Protein AF-A0A961DR33-F1 (afdb_monomer)

pLDDT: mean 77.36, std 17.72, range [37.09, 97.44]

Mean predicted aligned error: 8.46 Å

Foldseek 3Di:
DVVVVVVVVVVLVVLQVQQQDLQSQLVVLVVLCVVVVHDLVRLCVLLVHDSVQSVCSNVSAADQDVVSSQSSCVSSPRHHPDHHCRDHD

Nearest PDB structures (foldseek):
  8ezt-assembly1_D-2  TM=9.030E-01  e=4.125E-02  Legionella pneumophila
  4i6u-assembly1_A  TM=8.393E-01  e=4.906E-02  Enterobacter sp. RFL1396
  3dnv-assembly1_B  TM=8.514E-01  e=5.507E-02  Escherichia coli K-12
  3clc-assembly1_D  TM=8.510E-01  e=1.040E-01  unclassified
  1y9q-assembly1_A-2  TM=7.694E-01  e=5.507E-02  Vibrio cholerae

Sequence (89 aa):
MAGDDVRINALLGQRTTYLRDPRRLADVGYAERVVRELSCDDLAAMAGVDVDVVRRMERALPLRAPGDVRRVLRSIGIEPRALPDMAIT

Structure (mmCIF, N/CA/C/O backbone):
data_AF-A0A961DR33-F1
#
_entry.id   AF-A0A961DR33-F1
#
loop_
_atom_site.group_PDB
_atom_site.id
_atom_site.type_symbol
_atom_site.label_atom_id
_atom_site.label_alt_id
_atom_site.label_comp_id
_atom_site.label_asym_id
_atom_site.label_entity_id
_atom_site.label_seq_id
_atom_site.pdbx_PDB_ins_code
_atom_site.Cartn_x
_atom_site.Cartn_y
_atom_site.Cartn_z
_atom_site.occupancy
_atom_site.B_iso_or_equiv
_atom_site.auth_seq_id
_atom_site.auth_comp_id
_atom_site.auth_asym_id
_atom_site.auth_atom_id
_atom_site.pdbx_PDB_model_num
ATOM 1 N N . MET A 1 1 ? 2.129 3.224 -32.792 1.00 46.41 1 MET A N 1
ATOM 2 C CA . MET A 1 1 ? 2.754 3.331 -31.457 1.00 46.41 1 MET A CA 1
ATOM 3 C C . MET A 1 1 ? 2.230 2.204 -30.562 1.00 46.41 1 MET A C 1
ATOM 5 O O . MET A 1 1 ? 1.422 2.464 -29.697 1.00 46.41 1 MET A O 1
ATOM 9 N N . ALA A 1 2 ? 2.618 0.945 -30.808 1.00 45.88 2 ALA A N 1
ATOM 10 C CA . ALA A 1 2 ? 2.076 -0.227 -30.089 1.00 45.88 2 ALA A CA 1
ATOM 11 C C . ALA A 1 2 ? 3.091 -0.893 -29.132 1.00 45.88 2 ALA A C 1
ATOM 13 O O . ALA A 1 2 ? 2.777 -1.877 -28.471 1.00 45.88 2 ALA A O 1
ATOM 14 N N . GLY A 1 3 ? 4.331 -0.392 -29.089 1.00 37.09 3 GLY A N 1
ATOM 15 C CA . GLY A 1 3 ? 5.425 -1.005 -28.329 1.00 37.09 3 GLY A CA 1
ATOM 16 C C . GLY A 1 3 ? 5.429 -0.665 -26.837 1.00 37.09 3 GLY A C 1
ATOM 17 O O . GLY A 1 3 ? 5.874 -1.489 -26.039 1.00 37.09 3 GLY A O 1
ATOM 18 N N . ASP A 1 4 ? 4.913 0.506 -26.456 1.00 43.38 4 ASP A N 1
ATOM 19 C CA . ASP A 1 4 ? 4.888 0.931 -25.052 1.00 43.38 4 ASP A CA 1
ATOM 20 C C . ASP A 1 4 ? 3.744 0.279 -24.276 1.00 43.38 4 ASP A C 1
ATOM 22 O O . ASP A 1 4 ? 3.988 -0.234 -23.191 1.00 43.38 4 ASP A O 1
ATOM 26 N N . ASP A 1 5 ? 2.546 0.147 -24.851 1.00 45.34 5 ASP A N 1
ATOM 27 C CA . ASP A 1 5 ? 1.414 -0.518 -24.183 1.00 45.34 5 ASP A CA 1
ATOM 28 C C . ASP A 1 5 ? 1.677 -1.997 -23.874 1.00 45.34 5 ASP A C 1
ATOM 30 O O . ASP A 1 5 ? 1.229 -2.516 -22.850 1.00 45.34 5 ASP A O 1
ATOM 34 N N . VAL A 1 6 ? 2.435 -2.687 -24.734 1.00 45.91 6 VAL A N 1
ATOM 35 C CA . VAL A 1 6 ? 2.828 -4.089 -24.525 1.00 45.91 6 VAL A CA 1
ATOM 36 C C . VAL A 1 6 ? 3.898 -4.201 -23.439 1.00 45.91 6 VAL A C 1
ATOM 38 O O . VAL A 1 6 ? 3.817 -5.097 -22.601 1.00 45.91 6 VAL A O 1
ATOM 41 N N . ARG A 1 7 ? 4.874 -3.281 -23.396 1.00 51.47 7 ARG A N 1
ATOM 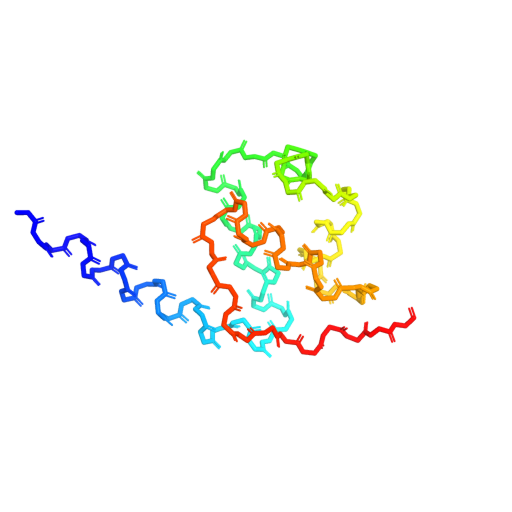42 C CA . ARG A 1 7 ? 5.881 -3.238 -22.320 1.00 51.47 7 ARG A CA 1
ATOM 43 C C . ARG A 1 7 ? 5.268 -2.857 -20.981 1.00 51.47 7 ARG A C 1
ATOM 45 O O . ARG A 1 7 ? 5.594 -3.482 -19.977 1.00 51.47 7 ARG A O 1
ATOM 52 N N . ILE A 1 8 ? 4.359 -1.885 -20.972 1.00 49.84 8 ILE A N 1
ATOM 53 C CA . ILE A 1 8 ? 3.620 -1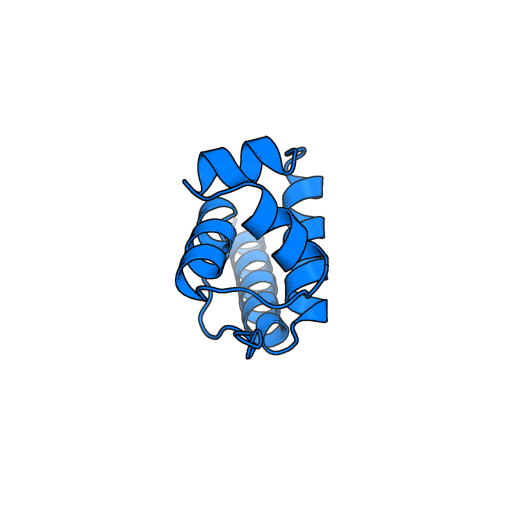.466 -19.782 1.00 49.84 8 ILE A CA 1
ATOM 54 C C . ILE A 1 8 ? 2.747 -2.625 -19.296 1.00 49.84 8 ILE A C 1
ATOM 56 O O . ILE A 1 8 ? 2.844 -2.982 -18.129 1.00 49.84 8 ILE A O 1
ATOM 60 N N . ASN A 1 9 ? 1.988 -3.304 -20.165 1.00 43.72 9 ASN A N 1
ATOM 61 C CA . ASN A 1 9 ? 1.215 -4.485 -19.760 1.00 43.72 9 ASN A CA 1
ATOM 62 C C . ASN A 1 9 ? 2.086 -5.657 -19.295 1.00 43.72 9 ASN A C 1
ATOM 64 O O . ASN A 1 9 ? 1.694 -6.364 -18.371 1.00 43.72 9 ASN A O 1
ATOM 68 N N . ALA A 1 10 ? 3.263 -5.868 -19.888 1.00 48.47 10 ALA A N 1
ATOM 69 C CA . ALA A 1 10 ? 4.198 -6.896 -19.437 1.00 48.47 10 ALA A CA 1
ATOM 70 C C . ALA A 1 10 ? 4.774 -6.564 -18.050 1.00 48.47 10 ALA A C 1
ATOM 72 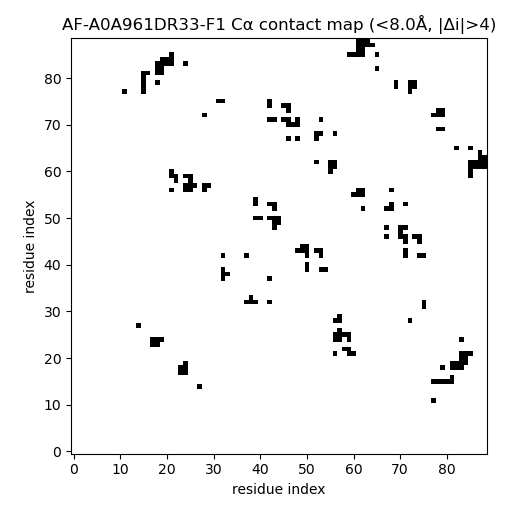O O . ALA A 1 10 ? 4.791 -7.433 -17.180 1.00 48.47 10 ALA A O 1
ATOM 73 N N . LEU A 1 11 ? 5.156 -5.304 -17.810 1.00 54.38 11 LEU A N 1
ATOM 74 C CA . LEU A 1 11 ? 5.602 -4.810 -16.503 1.00 54.38 11 LEU A CA 1
ATOM 75 C C . LEU A 1 11 ? 4.480 -4.862 -15.458 1.00 54.38 11 LEU A C 1
ATOM 77 O O . LEU A 1 11 ? 4.713 -5.288 -14.329 1.00 54.38 11 LEU A O 1
ATOM 81 N N . LEU A 1 12 ? 3.251 -4.494 -15.829 1.00 54.22 12 LEU A N 1
ATOM 82 C CA . LEU A 1 12 ? 2.064 -4.600 -14.976 1.00 54.22 12 LEU A CA 1
ATOM 83 C C . LEU A 1 12 ? 1.728 -6.070 -14.672 1.00 54.22 12 LEU A C 1
ATOM 85 O O . LEU A 1 12 ? 1.483 -6.424 -13.521 1.00 54.22 12 LEU A O 1
ATOM 89 N N . GLY A 1 13 ? 1.786 -6.954 -15.670 1.00 48.66 13 GLY A N 1
ATOM 90 C CA . GLY A 1 13 ? 1.570 -8.395 -15.521 1.00 48.66 13 GLY A CA 1
ATOM 91 C C . GLY A 1 13 ? 2.613 -9.054 -14.615 1.00 48.66 13 GLY A C 1
ATOM 92 O O . GLY A 1 13 ? 2.262 -9.829 -13.722 1.00 48.66 13 GLY A O 1
ATOM 93 N N . GLN A 1 14 ? 3.883 -8.674 -14.754 1.00 50.22 14 GLN A N 1
ATOM 94 C CA . GLN A 1 14 ? 4.949 -9.080 -13.840 1.00 50.22 14 GLN A CA 1
ATOM 95 C C . GL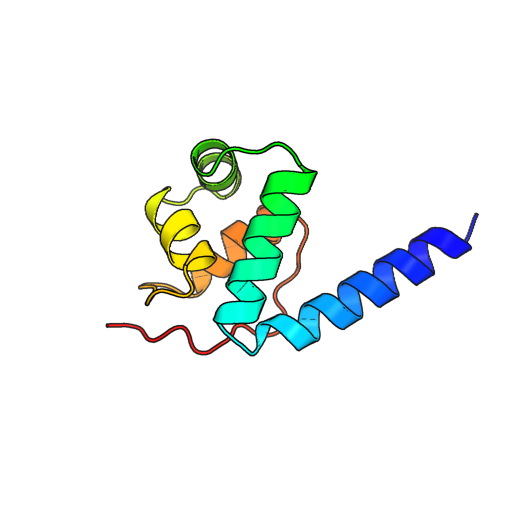N A 1 14 ? 4.702 -8.550 -12.417 1.00 50.22 14 GLN A C 1
ATOM 97 O O . GLN A 1 14 ? 4.694 -9.344 -11.473 1.00 50.22 14 GLN A O 1
ATOM 102 N N . ARG A 1 15 ? 4.370 -7.259 -12.259 1.00 51.44 15 ARG A N 1
ATOM 103 C CA . ARG A 1 15 ? 4.001 -6.637 -10.970 1.00 51.44 15 ARG A CA 1
ATOM 104 C C . ARG A 1 15 ? 2.905 -7.395 -10.230 1.00 51.44 15 ARG A C 1
ATOM 106 O O . ARG A 1 15 ? 3.053 -7.632 -9.037 1.00 51.44 15 ARG A O 1
ATOM 113 N N . THR A 1 16 ? 1.862 -7.860 -10.920 1.00 50.78 16 THR A N 1
ATOM 114 C CA . THR A 1 16 ? 0.757 -8.592 -10.267 1.00 50.78 16 THR A CA 1
ATOM 115 C C . THR A 1 16 ? 1.155 -9.940 -9.659 1.00 50.78 16 THR A C 1
ATOM 117 O O . THR A 1 16 ? 0.546 -10.362 -8.678 1.00 50.78 16 THR A O 1
ATOM 120 N N . THR A 1 17 ? 2.182 -10.613 -10.188 1.00 49.53 17 THR A N 1
ATOM 121 C CA . THR A 1 17 ? 2.663 -11.893 -9.630 1.00 49.53 17 THR A CA 1
ATOM 122 C C . THR A 1 17 ? 3.561 -11.667 -8.408 1.00 49.53 17 THR A C 1
ATOM 124 O O . THR A 1 17 ? 3.627 -12.511 -7.513 1.00 49.53 17 THR A O 1
ATOM 127 N N . TYR A 1 18 ? 4.217 -10.505 -8.333 1.00 52.12 18 TYR A N 1
ATOM 128 C CA . TYR A 1 18 ? 5.129 -10.142 -7.248 1.00 52.12 18 TYR A CA 1
ATOM 129 C C . TYR A 1 18 ? 4.432 -9.766 -5.942 1.00 52.12 18 TYR A C 1
ATOM 131 O O . TYR A 1 18 ? 5.051 -9.880 -4.889 1.00 52.12 18 TYR A O 1
ATOM 139 N N . LEU A 1 19 ? 3.143 -9.419 -5.979 1.00 62.69 19 LEU A N 1
ATOM 140 C CA . LEU A 1 19 ? 2.378 -9.047 -4.786 1.00 62.69 19 LEU A CA 1
ATOM 141 C C . LEU A 1 19 ? 2.035 -10.234 -3.873 1.00 62.69 19 LEU A C 1
ATOM 143 O O . LEU A 1 19 ? 1.326 -10.052 -2.901 1.00 62.69 19 LEU A O 1
ATOM 147 N N . ARG A 1 20 ? 2.516 -11.452 -4.149 1.00 68.56 20 ARG A N 1
ATOM 148 C CA . ARG A 1 20 ? 2.320 -12.613 -3.258 1.00 68.56 20 ARG A CA 1
ATOM 149 C C . ARG A 1 20 ? 3.265 -12.641 -2.051 1.00 68.56 20 ARG A C 1
ATOM 151 O O . ARG A 1 20 ? 3.073 -13.470 -1.170 1.00 68.56 20 ARG A O 1
ATOM 158 N N . ASP A 1 21 ? 4.247 -11.742 -1.999 1.00 78.75 21 ASP A N 1
ATOM 159 C CA . ASP A 1 21 ? 5.154 -11.544 -0.863 1.00 78.75 21 ASP A CA 1
ATOM 160 C C . ASP A 1 21 ? 4.894 -10.156 -0.237 1.00 78.75 21 ASP A C 1
ATOM 162 O O . ASP A 1 21 ? 4.980 -9.156 -0.960 1.00 78.75 21 ASP A O 1
ATOM 166 N N . PRO A 1 22 ? 4.595 -10.060 1.077 1.00 82.50 22 PRO A N 1
ATOM 167 C CA . PRO A 1 22 ? 4.405 -8.787 1.775 1.00 82.50 22 PRO A CA 1
ATOM 168 C C . PRO A 1 22 ? 5.543 -7.780 1.568 1.00 82.50 22 PRO A C 1
ATOM 170 O O . PRO A 1 22 ? 5.284 -6.584 1.450 1.00 82.50 22 PRO A O 1
ATOM 173 N N . ARG A 1 23 ? 6.800 -8.239 1.482 1.00 84.50 23 ARG A N 1
ATOM 174 C CA . ARG A 1 23 ? 7.957 -7.354 1.264 1.00 84.50 23 ARG A CA 1
ATOM 175 C C . ARG A 1 23 ? 7.970 -6.784 -0.144 1.00 84.50 23 ARG A C 1
ATOM 177 O O . ARG A 1 23 ? 8.165 -5.592 -0.325 1.00 84.50 23 ARG A O 1
ATOM 184 N N . ARG A 1 24 ? 7.671 -7.611 -1.145 1.00 82.69 24 ARG A N 1
ATOM 185 C CA . ARG A 1 24 ? 7.561 -7.137 -2.530 1.00 82.69 24 ARG A CA 1
ATOM 186 C C . ARG A 1 24 ? 6.380 -6.194 -2.727 1.00 82.69 24 ARG A C 1
ATOM 188 O O . ARG A 1 24 ? 6.501 -5.237 -3.483 1.00 82.69 24 ARG A O 1
ATOM 195 N N . LEU A 1 25 ? 5.251 -6.445 -2.060 1.00 83.94 25 LEU A N 1
ATOM 196 C CA . LEU A 1 25 ? 4.124 -5.508 -2.027 1.00 83.94 25 LEU A CA 1
ATOM 197 C C . LEU A 1 25 ? 4.567 -4.149 -1.469 1.00 83.94 25 LEU A C 1
ATOM 199 O O . LEU A 1 25 ? 4.253 -3.120 -2.066 1.00 83.94 25 LEU A O 1
ATOM 203 N N . ALA A 1 26 ? 5.313 -4.160 -0.364 1.00 88.25 26 ALA A N 1
ATOM 204 C CA . ALA A 1 26 ? 5.852 -2.960 0.260 1.00 88.25 26 ALA A CA 1
ATOM 205 C C . ALA A 1 26 ? 6.787 -2.188 -0.686 1.00 88.25 26 ALA A C 1
ATOM 207 O O . ALA A 1 26 ? 6.577 -0.995 -0.905 1.00 88.25 26 ALA A O 1
ATOM 208 N N . ASP A 1 27 ? 7.743 -2.881 -1.311 1.00 87.62 27 ASP A N 1
ATOM 209 C CA . ASP A 1 27 ? 8.698 -2.289 -2.255 1.00 87.62 27 ASP A CA 1
ATOM 210 C C . ASP A 1 27 ? 7.993 -1.664 -3.465 1.00 87.62 27 ASP A C 1
ATOM 212 O O . ASP A 1 27 ? 8.313 -0.548 -3.873 1.00 87.62 27 ASP A O 1
ATOM 216 N N . VAL A 1 28 ? 7.006 -2.365 -4.035 1.00 84.62 28 VAL A N 1
ATOM 217 C CA . VAL A 1 28 ? 6.229 -1.869 -5.180 1.00 84.62 28 VAL A CA 1
ATOM 218 C C . VAL A 1 28 ? 5.390 -0.656 -4.786 1.00 84.62 28 VAL A C 1
ATOM 220 O O . VAL A 1 28 ? 5.377 0.328 -5.523 1.00 84.62 28 VAL A O 1
ATOM 223 N N . GLY A 1 29 ? 4.712 -0.706 -3.635 1.00 86.44 29 GLY A N 1
ATOM 224 C CA . GLY A 1 29 ? 3.921 0.415 -3.128 1.00 86.44 29 GLY A CA 1
ATOM 225 C C . GLY A 1 29 ? 4.776 1.664 -2.909 1.00 86.44 29 GLY A C 1
ATOM 226 O O . GLY A 1 29 ? 4.428 2.737 -3.400 1.00 86.44 29 GLY A O 1
ATOM 227 N N . TYR A 1 30 ? 5.933 1.499 -2.262 1.00 89.00 30 TYR A N 1
ATOM 228 C CA . TYR A 1 30 ? 6.897 2.574 -2.043 1.00 89.00 30 TYR A CA 1
ATOM 229 C C . TYR A 1 30 ? 7.431 3.144 -3.364 1.00 89.00 30 TYR A C 1
ATOM 231 O O . TYR A 1 30 ? 7.398 4.356 -3.571 1.00 89.00 30 TYR A O 1
ATOM 239 N N . ALA A 1 31 ? 7.897 2.283 -4.275 1.00 87.81 31 ALA A N 1
ATOM 240 C CA . ALA A 1 31 ? 8.482 2.715 -5.540 1.00 87.81 31 ALA A CA 1
ATOM 241 C C . ALA A 1 31 ? 7.478 3.501 -6.392 1.00 87.81 31 ALA A C 1
ATOM 243 O O . ALA A 1 31 ? 7.812 4.567 -6.902 1.00 87.81 31 ALA A O 1
ATOM 244 N N . GLU A 1 32 ? 6.239 3.021 -6.507 1.00 88.12 32 GLU A N 1
ATOM 245 C CA . GLU A 1 32 ? 5.193 3.727 -7.250 1.00 88.12 32 GLU A CA 1
ATOM 246 C C . GLU A 1 32 ? 4.820 5.061 -6.616 1.00 88.12 32 GLU A C 1
ATOM 248 O O . GLU A 1 32 ? 4.629 6.046 -7.329 1.00 88.12 32 GLU A O 1
ATOM 253 N N . ARG A 1 33 ? 4.745 5.118 -5.282 1.00 92.44 33 ARG A N 1
ATOM 254 C CA . ARG A 1 33 ? 4.482 6.370 -4.578 1.00 92.44 33 ARG A CA 1
ATOM 255 C C . ARG A 1 33 ? 5.585 7.398 -4.850 1.00 92.44 33 ARG A C 1
ATOM 257 O O . ARG A 1 33 ? 5.276 8.549 -5.145 1.00 92.44 33 ARG A O 1
ATOM 264 N N . VAL A 1 34 ? 6.851 6.978 -4.797 1.00 91.62 34 VAL A N 1
ATOM 265 C CA . VAL A 1 34 ? 8.014 7.842 -5.059 1.00 91.62 34 VAL A CA 1
ATOM 266 C C . VAL A 1 34 ? 8.078 8.290 -6.520 1.00 91.62 34 VAL A C 1
ATOM 268 O O . VAL A 1 34 ? 8.297 9.469 -6.769 1.00 91.62 34 VAL A O 1
ATOM 271 N N . VAL A 1 35 ? 7.839 7.394 -7.485 1.00 88.38 35 VAL A N 1
ATOM 272 C CA . VAL A 1 35 ? 7.799 7.732 -8.925 1.00 88.38 35 VAL A CA 1
ATOM 273 C C . VAL A 1 35 ? 6.725 8.777 -9.234 1.00 88.38 35 VAL A C 1
ATOM 275 O O . VAL A 1 35 ? 6.886 9.577 -10.149 1.00 88.38 35 VAL A O 1
ATOM 278 N N . ARG A 1 36 ? 5.633 8.776 -8.468 1.00 87.75 36 ARG A N 1
ATOM 279 C CA . ARG A 1 36 ? 4.532 9.741 -8.585 1.00 87.75 36 ARG A CA 1
ATOM 280 C C . ARG A 1 36 ? 4.715 10.982 -7.710 1.00 87.75 36 ARG A C 1
ATOM 282 O O . ARG A 1 36 ? 3.805 11.800 -7.660 1.00 87.75 36 ARG A O 1
ATOM 289 N N . GLU A 1 37 ? 5.846 11.095 -7.013 1.00 94.81 37 GLU A N 1
ATOM 290 C CA . GLU A 1 37 ? 6.178 12.208 -6.114 1.00 94.81 37 GLU A CA 1
ATOM 291 C C . GLU A 1 37 ? 5.132 12.439 -5.005 1.00 94.81 37 GLU A C 1
ATOM 293 O O . GLU A 1 37 ? 4.949 13.550 -4.516 1.00 94.81 37 GLU A O 1
ATOM 298 N N . LEU A 1 38 ? 4.446 11.374 -4.577 1.00 93.50 38 LEU A N 1
ATOM 299 C CA . LEU A 1 38 ? 3.395 11.442 -3.563 1.00 93.50 38 LEU A CA 1
ATOM 300 C C . LEU A 1 38 ? 3.968 11.255 -2.151 1.00 93.50 38 LEU A C 1
ATOM 302 O O . LEU A 1 38 ? 4.810 10.382 -1.898 1.00 93.50 38 LEU A O 1
ATOM 306 N N . SER A 1 39 ? 3.452 12.007 -1.180 1.00 96.12 39 SER A N 1
ATOM 307 C CA . SER A 1 39 ? 3.640 11.669 0.232 1.00 96.12 39 SER A CA 1
ATOM 308 C C . SER A 1 39 ? 2.752 10.480 0.634 1.00 96.12 39 SER A C 1
ATOM 310 O O . SER A 1 39 ? 1.836 10.082 -0.092 1.00 96.12 39 SER A O 1
ATOM 312 N N . CYS A 1 40 ? 3.018 9.869 1.796 1.00 95.44 40 CYS A N 1
ATOM 313 C CA . CYS A 1 40 ? 2.114 8.846 2.337 1.00 95.44 40 CYS A CA 1
ATOM 314 C C . CYS A 1 40 ? 0.703 9.410 2.562 1.00 95.44 40 CYS A C 1
ATOM 316 O O . CYS A 1 40 ? -0.272 8.694 2.346 1.00 95.44 40 CYS A O 1
ATOM 318 N N . ASP A 1 41 ? 0.610 10.670 2.990 1.00 97.44 41 ASP A N 1
ATOM 319 C CA . ASP A 1 41 ? -0.647 11.367 3.251 1.00 97.44 41 ASP A CA 1
ATOM 320 C C . ASP A 1 41 ? -1.438 11.603 1.958 1.00 97.44 41 ASP A C 1
ATOM 322 O O . ASP A 1 41 ? -2.631 11.303 1.915 1.00 97.44 41 ASP A O 1
ATOM 326 N N . ASP A 1 42 ? -0.773 12.021 0.874 1.00 97.00 42 ASP A N 1
ATOM 327 C CA . ASP A 1 42 ? -1.419 12.188 -0.436 1.00 97.00 42 ASP A CA 1
ATOM 328 C C . ASP A 1 42 ? -1.984 10.860 -0.942 1.00 97.00 42 ASP A C 1
ATOM 330 O O . ASP A 1 42 ? -3.138 10.777 -1.364 1.00 97.00 42 ASP A O 1
ATOM 334 N N . LEU A 1 43 ? -1.191 9.789 -0.849 1.00 95.00 43 LEU A N 1
ATOM 335 C CA . LEU A 1 43 ? -1.619 8.463 -1.279 1.00 95.00 43 LEU A CA 1
ATOM 336 C C . LEU A 1 43 ? -2.807 7.947 -0.450 1.00 95.00 43 LEU A C 1
ATOM 338 O O . LEU A 1 43 ? -3.744 7.362 -1.000 1.00 95.00 43 LEU A O 1
ATOM 342 N N . ALA A 1 44 ? -2.785 8.176 0.862 1.00 95.62 44 ALA A N 1
ATOM 343 C CA . ALA A 1 44 ? -3.872 7.803 1.757 1.00 95.62 44 ALA A CA 1
ATOM 344 C C . ALA A 1 44 ? -5.160 8.571 1.432 1.00 95.62 44 ALA A C 1
ATOM 346 O O . ALA A 1 44 ? -6.223 7.959 1.302 1.00 95.62 44 ALA A O 1
ATOM 347 N N . ALA A 1 45 ? -5.052 9.884 1.204 1.00 96.69 45 ALA A N 1
ATOM 348 C CA . ALA A 1 45 ? -6.167 10.732 0.800 1.00 96.69 45 ALA A CA 1
ATOM 349 C C . ALA A 1 45 ? -6.758 10.289 -0.548 1.00 96.69 45 ALA A C 1
ATOM 351 O O . ALA A 1 45 ? -7.972 10.121 -0.660 1.00 96.69 45 ALA A O 1
ATOM 352 N N . MET A 1 46 ? -5.913 10.009 -1.547 1.00 95.12 46 MET A N 1
ATOM 353 C CA . MET A 1 46 ? -6.344 9.495 -2.855 1.00 95.12 46 MET A CA 1
ATOM 354 C C . MET A 1 46 ? -7.054 8.138 -2.757 1.00 95.12 46 MET A C 1
ATOM 356 O O . MET A 1 46 ? -7.959 7.852 -3.538 1.00 95.12 46 MET A O 1
ATOM 360 N N . ALA A 1 47 ? -6.639 7.287 -1.818 1.00 93.00 47 ALA A N 1
ATOM 361 C CA . ALA A 1 47 ? -7.229 5.970 -1.594 1.00 93.00 47 ALA A CA 1
ATOM 362 C C . ALA A 1 47 ? -8.443 5.985 -0.646 1.00 93.00 47 ALA A C 1
ATOM 364 O O . ALA A 1 47 ? -9.131 4.967 -0.531 1.00 93.00 47 ALA A O 1
ATOM 365 N N . GLY A 1 48 ? -8.710 7.107 0.032 1.00 95.38 48 GLY A N 1
ATOM 366 C CA . GLY A 1 48 ? -9.753 7.216 1.052 1.00 95.38 48 GLY A CA 1
ATOM 367 C C . GLY A 1 48 ? -9.510 6.303 2.258 1.00 95.38 48 GLY A C 1
ATOM 368 O O . GLY A 1 48 ? -10.458 5.717 2.780 1.00 95.38 48 GLY A O 1
ATOM 369 N N . VAL A 1 49 ? -8.248 6.132 2.662 1.00 94.62 49 VAL A N 1
ATOM 370 C CA . VAL A 1 49 ? -7.843 5.295 3.804 1.00 94.62 49 VAL A CA 1
ATOM 371 C C . VAL A 1 49 ? -7.050 6.109 4.824 1.00 94.62 49 VAL A C 1
ATOM 373 O O . VAL A 1 49 ? -6.595 7.213 4.540 1.00 94.62 49 VAL A O 1
ATOM 376 N N . ASP A 1 50 ? -6.848 5.543 6.011 1.00 95.00 50 ASP A N 1
ATOM 377 C CA . ASP A 1 50 ? -5.948 6.114 7.013 1.00 95.00 50 ASP A CA 1
ATOM 378 C C . ASP A 1 50 ? -4.478 6.034 6.545 1.00 95.00 50 ASP A C 1
ATOM 380 O O . ASP A 1 50 ? -4.046 5.013 5.999 1.00 95.00 50 ASP A O 1
ATOM 384 N N . VAL A 1 51 ? -3.686 7.086 6.782 1.00 96.12 51 VAL A N 1
ATOM 385 C CA . VAL A 1 51 ? -2.253 7.143 6.432 1.00 96.12 51 VAL A CA 1
ATOM 386 C C . VAL A 1 51 ? -1.439 6.006 7.055 1.00 96.12 51 VAL A C 1
ATOM 388 O O . VAL A 1 51 ? -0.467 5.526 6.459 1.00 96.12 51 VAL A O 1
ATOM 391 N N . ASP A 1 52 ? -1.856 5.500 8.214 1.00 94.06 52 ASP A N 1
ATOM 392 C CA . ASP A 1 52 ? -1.228 4.354 8.860 1.00 94.06 52 ASP A CA 1
ATOM 393 C C . ASP A 1 52 ? -1.345 3.068 8.034 1.00 94.06 52 ASP A C 1
ATOM 395 O O . ASP A 1 52 ? -0.479 2.196 8.148 1.00 94.06 52 ASP A O 1
ATOM 399 N N . VAL A 1 53 ? -2.369 2.938 7.181 1.00 92.19 53 VAL A N 1
ATOM 400 C CA . VAL A 1 53 ? -2.493 1.811 6.244 1.00 92.19 53 VAL A CA 1
ATOM 401 C C . VAL A 1 53 ? -1.355 1.851 5.232 1.00 92.19 53 VAL A C 1
ATOM 403 O O . VAL A 1 53 ? -0.691 0.835 5.027 1.00 92.19 53 VAL A O 1
ATOM 406 N N . VAL A 1 54 ? -1.084 3.021 4.645 1.00 93.62 54 VAL A N 1
ATOM 407 C CA . VAL A 1 54 ? -0.002 3.207 3.666 1.00 93.62 54 VAL A CA 1
ATOM 408 C C . VAL A 1 54 ? 1.352 2.919 4.314 1.00 93.62 54 VAL A C 1
ATOM 410 O O . VAL A 1 54 ? 2.139 2.134 3.789 1.00 93.62 54 VAL A O 1
ATOM 413 N N . ARG A 1 55 ? 1.602 3.471 5.508 1.00 94.50 55 ARG A N 1
ATOM 414 C CA . ARG A 1 55 ? 2.862 3.259 6.241 1.00 94.50 55 ARG A CA 1
ATOM 415 C C . ARG A 1 55 ? 3.088 1.799 6.622 1.00 94.50 55 ARG A C 1
ATOM 417 O O . ARG A 1 55 ? 4.216 1.317 6.547 1.00 94.50 55 ARG A O 1
ATOM 424 N N . ARG A 1 56 ? 2.042 1.093 7.060 1.00 91.88 56 ARG A N 1
ATOM 425 C CA . ARG A 1 56 ? 2.132 -0.336 7.390 1.00 91.88 56 ARG A CA 1
ATOM 426 C C . ARG A 1 56 ? 2.342 -1.185 6.143 1.00 91.88 56 ARG A C 1
ATOM 428 O O . ARG A 1 56 ? 3.199 -2.064 6.170 1.00 91.88 56 ARG A O 1
ATOM 435 N N . MET A 1 57 ? 1.633 -0.883 5.056 1.00 90.19 57 MET A N 1
ATOM 436 C CA . MET A 1 57 ? 1.816 -1.541 3.763 1.00 90.19 57 MET A CA 1
ATOM 437 C C . MET A 1 57 ? 3.266 -1.417 3.277 1.00 90.19 57 MET A C 1
ATOM 439 O O . MET A 1 57 ? 3.891 -2.433 2.996 1.00 90.19 57 MET A O 1
ATOM 443 N N . GLU A 1 58 ? 3.836 -0.207 3.267 1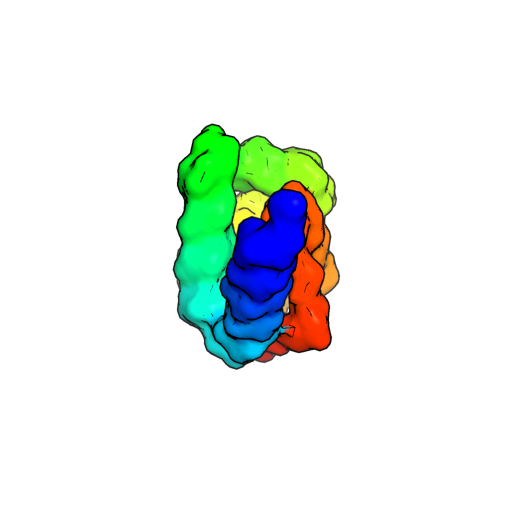.00 91.44 58 GLU A N 1
ATOM 444 C CA . GLU A 1 58 ? 5.224 0.053 2.836 1.00 91.44 58 GLU A CA 1
ATOM 445 C C . GLU A 1 58 ? 6.297 -0.511 3.776 1.00 91.44 58 GLU A C 1
ATOM 447 O O . GLU A 1 58 ? 7.475 -0.545 3.432 1.00 91.44 58 GLU A O 1
ATOM 452 N N . ARG A 1 59 ? 5.912 -0.973 4.966 1.00 90.12 59 ARG A N 1
ATOM 453 C CA . ARG A 1 59 ? 6.812 -1.636 5.919 1.00 90.12 59 ARG A CA 1
ATOM 454 C C . ARG A 1 59 ? 6.566 -3.139 6.019 1.00 90.12 59 ARG A C 1
ATOM 456 O O . ARG A 1 59 ? 7.152 -3.778 6.890 1.00 90.12 59 ARG A O 1
ATOM 463 N N . ALA A 1 60 ? 5.697 -3.692 5.169 1.00 87.81 60 ALA A N 1
ATOM 464 C CA . ALA A 1 60 ? 5.258 -5.086 5.232 1.00 87.81 60 ALA A CA 1
ATOM 465 C C . ALA A 1 60 ? 4.748 -5.492 6.632 1.00 87.81 60 ALA A C 1
ATOM 467 O O . ALA A 1 60 ? 4.987 -6.606 7.099 1.00 87.81 60 ALA A O 1
ATOM 468 N N . LEU A 1 61 ? 4.080 -4.567 7.326 1.00 87.38 61 LEU A N 1
ATOM 469 C CA . LEU A 1 61 ? 3.520 -4.802 8.654 1.00 87.38 61 LEU A CA 1
ATOM 470 C C . LEU A 1 61 ? 2.110 -5.411 8.566 1.00 87.38 61 LEU A C 1
ATOM 472 O O . LEU A 1 61 ? 1.415 -5.194 7.569 1.00 87.38 61 LEU A O 1
ATOM 476 N N . PRO A 1 62 ? 1.662 -6.114 9.626 1.00 82.12 62 PRO A N 1
ATOM 477 C CA . PRO A 1 62 ? 0.290 -6.596 9.762 1.00 82.12 62 PRO A CA 1
ATOM 478 C C . PRO A 1 62 ? -0.748 -5.513 9.458 1.00 82.12 62 PRO A C 1
ATOM 480 O O . PRO A 1 62 ? -0.628 -4.373 9.922 1.00 82.12 62 PRO A O 1
ATOM 483 N N . LEU A 1 63 ? -1.782 -5.873 8.697 1.00 79.25 63 LEU A N 1
ATOM 484 C CA . LEU A 1 63 ? -2.867 -4.973 8.314 1.00 79.25 63 LEU A CA 1
ATOM 485 C C . LEU A 1 63 ? -4.212 -5.563 8.709 1.00 79.25 63 LEU A C 1
ATOM 487 O O . LEU A 1 63 ? -4.456 -6.756 8.585 1.00 79.25 63 LEU A O 1
ATOM 491 N N . ARG A 1 64 ? -5.113 -4.688 9.157 1.00 74.25 64 ARG A N 1
ATOM 492 C CA . ARG A 1 64 ? -6.429 -5.091 9.667 1.00 74.25 64 ARG A CA 1
ATOM 493 C C . ARG A 1 64 ? -7.397 -5.515 8.566 1.00 74.25 64 ARG A C 1
ATOM 495 O O . ARG A 1 64 ? -8.257 -6.355 8.800 1.00 74.25 64 ARG A O 1
ATOM 502 N N . ALA A 1 65 ? -7.277 -4.918 7.381 1.00 78.06 65 ALA A N 1
ATOM 503 C CA . ALA A 1 65 ? -8.222 -5.113 6.292 1.00 78.06 65 ALA A CA 1
ATOM 504 C C . ALA A 1 65 ? -7.502 -5.176 4.933 1.00 78.06 65 ALA A C 1
ATOM 506 O O . ALA A 1 65 ? -7.016 -4.155 4.438 1.00 78.06 65 ALA A O 1
ATOM 507 N N . PRO A 1 66 ? -7.501 -6.340 4.255 1.00 79.25 66 PRO A N 1
ATOM 508 C CA . PRO A 1 66 ? -6.972 -6.461 2.894 1.00 79.25 66 PRO A CA 1
ATOM 509 C C . PRO A 1 66 ? -7.677 -5.538 1.887 1.00 79.25 66 PRO A C 1
ATOM 511 O O . PRO A 1 66 ? -7.101 -5.170 0.866 1.00 79.25 66 PRO A O 1
ATOM 514 N N . GLY A 1 67 ? -8.928 -5.145 2.164 1.00 85.06 67 GLY A N 1
ATOM 515 C CA . GLY A 1 67 ? -9.692 -4.212 1.333 1.00 85.06 67 GLY A CA 1
ATOM 516 C C . GLY A 1 67 ? -9.042 -2.832 1.206 1.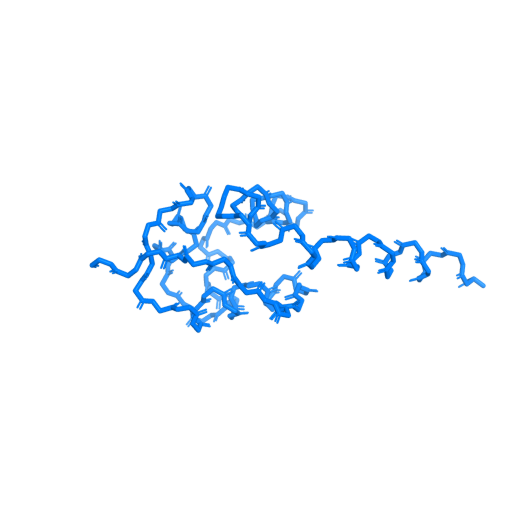00 85.06 67 GLY A C 1
ATOM 517 O O . GLY A 1 67 ? -9.062 -2.258 0.117 1.00 85.06 67 GLY A O 1
ATOM 518 N N . ASP A 1 68 ? -8.403 -2.337 2.266 1.00 88.56 68 ASP A N 1
ATOM 519 C CA . ASP A 1 68 ? -7.754 -1.024 2.247 1.00 88.56 68 ASP A CA 1
ATOM 520 C C . ASP A 1 68 ? -6.458 -1.050 1.433 1.00 88.56 68 ASP A C 1
ATOM 522 O O . ASP A 1 68 ? -6.208 -0.137 0.651 1.00 88.56 68 ASP A O 1
ATOM 526 N N . VAL A 1 69 ? -5.705 -2.155 1.479 1.00 87.88 69 VAL A N 1
ATOM 527 C CA . VAL A 1 69 ? -4.561 -2.380 0.575 1.00 87.88 69 VAL A CA 1
ATOM 528 C C . VAL A 1 69 ? -5.006 -2.333 -0.881 1.00 87.88 69 VAL A C 1
ATOM 530 O O . VAL A 1 69 ? -4.345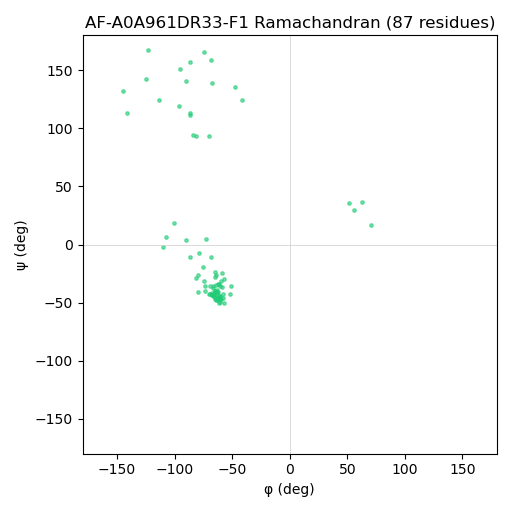 -1.720 -1.715 1.00 87.88 69 VAL A O 1
ATOM 533 N N . ARG A 1 70 ? -6.154 -2.944 -1.208 1.00 87.88 70 ARG A N 1
ATOM 534 C CA . ARG A 1 70 ? -6.670 -2.899 -2.583 1.00 87.88 70 ARG A CA 1
ATOM 535 C C . ARG A 1 70 ? -7.013 -1.481 -3.023 1.00 87.88 70 ARG A C 1
ATOM 537 O O . ARG A 1 70 ? -6.755 -1.147 -4.175 1.00 87.88 70 ARG A O 1
ATOM 544 N N . ARG A 1 71 ? -7.583 -0.661 -2.135 1.00 89.94 71 ARG A N 1
ATOM 545 C CA . ARG A 1 71 ? -7.875 0.752 -2.426 1.00 89.94 71 ARG A CA 1
ATOM 546 C C . ARG A 1 71 ? -6.596 1.540 -2.688 1.00 89.94 71 ARG A C 1
ATOM 548 O O . ARG A 1 71 ? -6.534 2.237 -3.695 1.00 89.94 71 ARG A O 1
ATOM 555 N N . VAL A 1 72 ? -5.576 1.359 -1.847 1.00 90.75 72 VAL A N 1
ATOM 556 C CA . VAL A 1 72 ? -4.264 2.005 -2.016 1.00 90.75 72 VAL A CA 1
ATOM 557 C C . VAL A 1 72 ? -3.609 1.607 -3.334 1.00 90.75 72 VAL A C 1
ATOM 559 O O . VAL A 1 72 ? -3.168 2.467 -4.081 1.00 90.75 72 VAL A O 1
ATOM 562 N N . LEU A 1 73 ? -3.583 0.320 -3.678 1.00 88.25 73 LEU A N 1
ATOM 563 C CA . LEU A 1 73 ? -2.986 -0.122 -4.942 1.00 88.25 73 LEU A CA 1
ATOM 564 C C . LEU A 1 73 ? -3.749 0.406 -6.163 1.00 88.25 73 LEU A C 1
ATOM 566 O O . LEU A 1 73 ? -3.137 0.849 -7.135 1.00 88.25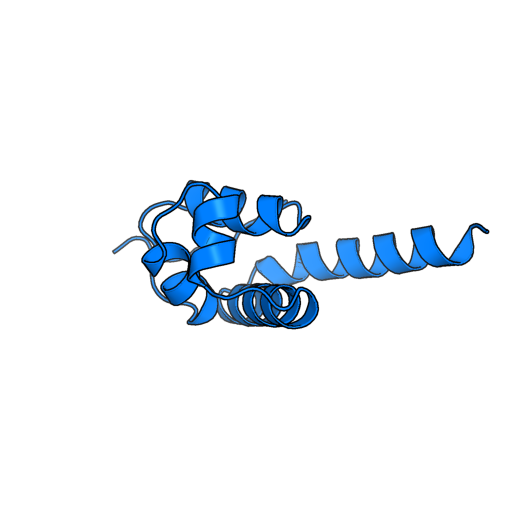 73 LEU A O 1
ATOM 570 N N . ARG A 1 74 ? -5.084 0.425 -6.105 1.00 88.38 74 ARG A N 1
ATOM 571 C CA . ARG A 1 74 ? -5.909 0.956 -7.197 1.00 88.38 74 ARG A CA 1
ATOM 572 C C . ARG A 1 74 ? -5.736 2.457 -7.394 1.00 88.38 74 ARG A C 1
ATOM 574 O O . ARG A 1 74 ? -5.738 2.894 -8.543 1.00 88.38 74 ARG A O 1
ATOM 581 N N . SER A 1 75 ? -5.548 3.240 -6.329 1.00 89.50 75 SER A N 1
ATOM 582 C CA . SER A 1 75 ? -5.313 4.688 -6.460 1.00 89.50 75 SER A CA 1
ATOM 583 C C . SER A 1 75 ? -3.993 5.005 -7.176 1.00 89.50 75 SER A C 1
ATOM 585 O O . SER A 1 75 ? -3.880 6.042 -7.830 1.00 89.50 75 SER A O 1
ATOM 587 N N . ILE A 1 76 ? -3.033 4.073 -7.157 1.00 85.12 76 ILE A N 1
ATOM 588 C CA . ILE A 1 76 ? -1.785 4.132 -7.938 1.00 85.12 76 ILE A CA 1
ATOM 589 C C . ILE A 1 76 ? -1.813 3.270 -9.207 1.00 85.12 76 ILE A C 1
ATOM 591 O O . ILE A 1 76 ? -0.773 2.984 -9.791 1.00 85.12 76 ILE A O 1
ATOM 595 N N . GLY A 1 77 ? -2.999 2.884 -9.687 1.00 81.12 77 GLY A N 1
ATOM 596 C CA . GLY A 1 77 ? -3.167 2.186 -10.965 1.00 81.12 77 GLY A CA 1
ATOM 597 C C . GLY A 1 77 ? -2.652 0.743 -10.989 1.00 81.12 77 GLY A C 1
ATOM 598 O O . GLY A 1 77 ? -2.472 0.177 -12.066 1.00 81.12 77 GLY A O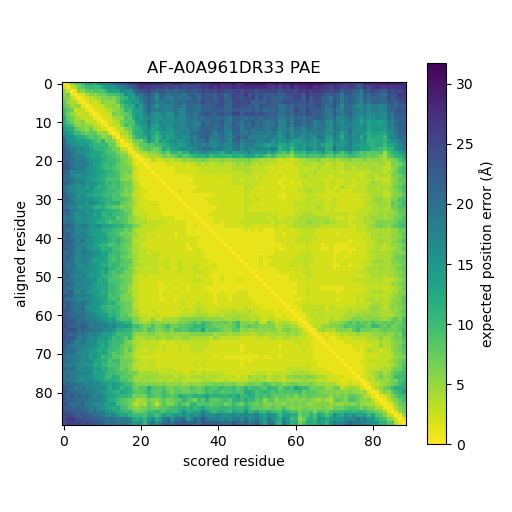 1
ATOM 599 N N . ILE A 1 78 ? -2.418 0.131 -9.827 1.00 81.12 78 ILE A N 1
ATOM 600 C CA . ILE A 1 78 ? -2.088 -1.289 -9.708 1.00 81.12 78 ILE A CA 1
ATOM 601 C C . ILE A 1 78 ? -3.373 -2.057 -9.408 1.00 81.12 78 ILE A C 1
ATOM 603 O O . ILE A 1 78 ? -3.983 -1.858 -8.361 1.00 81.12 78 ILE A O 1
ATOM 607 N N . GLU A 1 79 ? -3.763 -2.984 -10.288 1.00 78.19 79 GLU A N 1
ATOM 608 C CA . GLU A 1 79 ? -4.897 -3.876 -10.020 1.00 78.19 79 GLU A CA 1
ATOM 609 C C . GLU A 1 79 ? -4.436 -5.118 -9.228 1.00 78.19 79 GLU A C 1
ATOM 611 O O . GLU A 1 79 ? -3.701 -5.963 -9.758 1.00 78.19 79 GLU A O 1
ATOM 616 N N . PRO A 1 80 ? -4.859 -5.280 -7.961 1.00 70.38 80 PRO A N 1
ATOM 617 C CA . PRO A 1 80 ? -4.413 -6.378 -7.113 1.00 70.38 80 PRO A CA 1
ATOM 618 C C . PRO A 1 80 ? -5.197 -7.659 -7.413 1.00 70.38 80 PRO A C 1
ATOM 620 O O . PRO A 1 80 ? -6.249 -7.917 -6.830 1.00 70.38 80 PRO A O 1
ATOM 623 N N . ARG A 1 81 ? -4.665 -8.499 -8.307 1.00 68.88 81 ARG A N 1
ATOM 624 C CA . ARG A 1 81 ? -5.277 -9.802 -8.644 1.00 68.88 81 ARG A CA 1
ATOM 625 C C . ARG A 1 81 ? -5.198 -10.821 -7.503 1.00 68.88 81 ARG A C 1
ATOM 627 O O . ARG A 1 81 ? -6.120 -11.607 -7.317 1.00 68.88 81 ARG A O 1
ATOM 634 N N . ALA A 1 82 ? -4.111 -10.799 -6.739 1.00 66.88 82 ALA A N 1
ATOM 635 C CA . ALA A 1 82 ? -3.935 -11.565 -5.511 1.00 66.88 82 ALA A CA 1
ATOM 636 C C . ALA A 1 82 ? -3.110 -10.717 -4.540 1.00 66.88 82 ALA A C 1
ATOM 638 O O . ALA A 1 82 ? -2.098 -10.145 -4.940 1.00 66.88 82 ALA A O 1
ATOM 639 N N . LEU A 1 83 ? -3.565 -10.615 -3.293 1.00 70.75 83 LEU A N 1
ATOM 640 C CA . LEU A 1 83 ? -2.804 -9.976 -2.223 1.00 70.75 83 LEU A CA 1
ATOM 641 C C . LEU A 1 83 ? -2.031 -11.041 -1.443 1.00 70.75 83 LEU A C 1
ATOM 643 O O . LEU A 1 83 ? -2.494 -12.185 -1.387 1.00 70.75 83 LEU A O 1
ATOM 647 N N . PRO A 1 84 ? -0.880 -10.683 -0.853 1.00 70.81 84 PRO A N 1
ATOM 648 C CA . PRO A 1 84 ? -0.198 -11.586 0.049 1.00 70.81 84 PRO A CA 1
ATOM 649 C C . PRO A 1 84 ? -1.037 -11.734 1.316 1.00 70.81 84 PRO A C 1
ATOM 651 O O . PRO A 1 84 ? -1.858 -10.865 1.629 1.00 70.81 84 PRO A O 1
ATOM 654 N N . ASP A 1 85 ? -0.821 -12.820 2.053 1.00 68.69 85 ASP A N 1
ATOM 655 C CA . ASP A 1 85 ? -1.416 -12.955 3.376 1.00 68.69 85 ASP A CA 1
ATOM 656 C C . ASP A 1 85 ? -0.734 -11.953 4.318 1.00 68.69 85 ASP A C 1
ATOM 658 O O . ASP A 1 85 ? 0.368 -12.163 4.828 1.00 68.69 85 ASP A O 1
ATOM 662 N N . MET A 1 86 ? -1.348 -10.781 4.436 1.00 68.19 86 MET A N 1
ATOM 663 C CA . MET A 1 86 ? -0.936 -9.728 5.350 1.00 68.19 86 MET A CA 1
ATOM 664 C C . MET A 1 86 ? -1.588 -10.088 6.677 1.00 68.19 86 MET A C 1
ATOM 666 O O . MET A 1 86 ? -2.766 -9.792 6.862 1.00 68.19 86 MET A O 1
ATOM 670 N N . ALA A 1 87 ? -0.854 -10.791 7.545 1.00 58.22 87 ALA A N 1
ATOM 671 C CA . ALA A 1 87 ? -1.372 -11.297 8.812 1.00 58.22 87 ALA A CA 1
ATOM 672 C C . ALA A 1 87 ? -2.261 -10.250 9.509 1.00 58.22 87 ALA A C 1
ATOM 674 O O . ALA A 1 87 ? -1.843 -9.111 9.727 1.00 58.22 87 ALA A O 1
ATOM 675 N N . ILE A 1 88 ? -3.494 -10.642 9.823 1.00 50.81 88 ILE A N 1
ATOM 676 C CA . ILE A 1 88 ? -4.425 -9.844 10.618 1.00 50.81 88 ILE A CA 1
ATOM 677 C C . ILE A 1 88 ? -4.113 -10.199 12.075 1.00 50.81 88 ILE A C 1
ATOM 679 O O . ILE A 1 88 ? -4.291 -11.347 12.474 1.00 50.81 88 ILE A O 1
ATOM 683 N N . THR A 1 89 ? -3.567 -9.258 12.844 1.00 48.06 89 THR A N 1
ATOM 684 C CA . THR A 1 89 ? -3.322 -9.411 14.292 1.00 48.06 89 THR A CA 1
ATOM 685 C C . THR A 1 89 ? -4.174 -8.420 15.061 1.00 48.06 89 THR A C 1
ATOM 687 O O . THR A 1 89 ? -4.295 -7.264 14.588 1.00 48.06 89 THR A O 1
#

Radius of gyration: 12.93 Å; Cα contacts (8 Å, |Δi|>4): 113; chains: 1; bounding box: 18×25×46 Å

Secondary structure (DSSP, 8-state):
--HHHHHHHHHHHHHHHHTTSHHHHHHHHHHHHHHTT--HHHHHHHHTS-HHHHHHHTTT---S-HHHHHHHHHHTT---SS-------

Solvent-accessible surface area (backbone atoms only — not comparable to full-atom values): 4940 Å² total; per-residue (Å²): 139,69,66,61,64,53,50,50,50,49,54,49,56,52,51,41,65,46,23,61,37,48,62,50,38,6,52,52,52,45,50,54,35,56,77,66,71,46,52,59,59,54,49,12,60,68,30,74,49,60,44,66,56,46,56,27,43,50,64,47,42,66,39,88,51,74,68,57,56,46,34,45,36,44,62,72,74,40,74,75,83,47,75,32,91,54,53,68,121